Protein AF-A0A9R1CN90-F1 (afdb_monomer_lite)

Radius of gyration: 16.4 Å; chains: 1; bounding box: 47×32×42 Å

Sequence (145 aa):
MTASYTPIAIQHVNLAIPKGTLELAQEFYGDVIGFKNDQVPQLQRDTLLWFRVGDGPQQIHVSFEKGHSEAGPALSGPSPISSRHPCFSLPSQEALSALQERIYQHHIKGVPASAQECDKPGGENSGSKWDSSVCLNGTCWDGLE

Foldseek 3Di:
DPDPPDDPDAQEDEDADAPPCVVLVCCCVCVLQPFDWDDDPPVCVRFKTWTDQPPDSHTYIYGHDDDDPPPDPDVPPPDLDDPDWDKHADPAPVRVLVSLVSLVVQQVVVDPSHQVAGDDRPDDFPCVVDGRMFTDGSHGDDDDD

Structure (mmCIF, N/CA/C/O backbone):
data_AF-A0A9R1CN90-F1
#
_entry.id   AF-A0A9R1CN90-F1
#
loop_
_atom_site.group_PDB
_atom_site.id
_atom_site.type_symbol
_atom_site.label_atom_id
_atom_site.label_alt_id
_atom_site.label_comp_id
_atom_site.label_asym_id
_atom_site.label_entity_id
_atom_site.label_seq_id
_atom_site.pdbx_PDB_ins_code
_atom_site.Cartn_x
_atom_site.Cartn_y
_atom_site.Cartn_z
_atom_site.occupancy
_atom_site.B_iso_or_equiv
_atom_site.auth_seq_id
_atom_site.auth_comp_id
_atom_site.auth_asym_id
_atom_site.auth_atom_id
_atom_site.pdbx_PDB_model_num
ATOM 1 N N . MET A 1 1 ? -27.400 19.752 12.542 1.00 60.38 1 MET A N 1
ATOM 2 C CA . MET A 1 1 ? -27.460 18.638 11.575 1.00 60.38 1 MET A CA 1
ATOM 3 C C . MET A 1 1 ? -26.323 18.848 10.597 1.00 60.38 1 MET A C 1
ATOM 5 O O . MET A 1 1 ? -26.331 19.858 9.908 1.00 60.38 1 MET A O 1
ATOM 9 N N . THR A 1 2 ? -25.297 18.000 10.623 1.00 56.97 2 THR A N 1
ATOM 10 C CA . THR A 1 2 ? -24.255 18.016 9.588 1.00 56.97 2 THR A CA 1
ATOM 11 C C . THR A 1 2 ? -24.915 17.685 8.251 1.00 56.97 2 THR A C 1
ATOM 13 O O . THR A 1 2 ? -25.794 16.826 8.190 1.00 56.97 2 THR A O 1
ATOM 16 N N . ALA A 1 3 ? -24.578 18.425 7.197 1.00 65.38 3 ALA A N 1
ATOM 17 C CA . ALA A 1 3 ? -25.163 18.191 5.884 1.00 65.38 3 ALA A CA 1
ATOM 18 C C . ALA A 1 3 ? -24.813 16.769 5.406 1.00 65.38 3 ALA A C 1
ATOM 20 O O . ALA A 1 3 ? -23.673 16.329 5.558 1.00 65.38 3 ALA A O 1
ATOM 21 N N . SER A 1 4 ? -25.784 16.037 4.850 1.00 82.56 4 SER A N 1
ATOM 22 C CA . SER A 1 4 ? -25.679 14.586 4.598 1.00 82.56 4 SER A CA 1
ATOM 23 C C . SER A 1 4 ? -24.680 14.179 3.505 1.00 82.56 4 SER A C 1
ATOM 25 O O . SER A 1 4 ? -24.625 13.008 3.143 1.00 82.56 4 SER A O 1
ATOM 27 N N . TYR A 1 5 ? -23.945 15.136 2.936 1.00 84.38 5 TYR A N 1
ATOM 28 C CA . TYR A 1 5 ? -22.991 14.933 1.848 1.00 84.38 5 TYR A CA 1
ATOM 29 C C . TYR A 1 5 ? -21.527 15.064 2.291 1.00 84.38 5 TYR A C 1
ATOM 31 O O . TYR A 1 5 ? -20.632 14.844 1.478 1.00 84.38 5 TYR A O 1
ATOM 39 N N . THR A 1 6 ? -21.256 15.443 3.545 1.00 92.12 6 THR A N 1
ATOM 40 C CA . THR A 1 6 ? -19.875 15.593 4.022 1.00 92.12 6 THR A CA 1
ATOM 41 C C . THR A 1 6 ? -19.232 14.219 4.245 1.00 92.12 6 THR A C 1
ATOM 43 O O . THR A 1 6 ? -19.802 13.406 4.979 1.00 92.12 6 THR A O 1
ATOM 46 N N . PRO A 1 7 ? -18.044 13.946 3.668 1.00 89.38 7 PRO A N 1
ATOM 47 C CA . PRO A 1 7 ? -17.301 12.719 3.942 1.00 89.38 7 PRO A CA 1
ATOM 48 C C . PRO A 1 7 ? -16.964 12.584 5.431 1.00 89.38 7 PRO A C 1
ATOM 50 O O . PRO A 1 7 ? -16.562 13.553 6.070 1.00 89.38 7 PRO A O 1
ATOM 53 N N . ILE A 1 8 ? -17.102 11.372 5.972 1.00 92.31 8 ILE A N 1
ATOM 54 C CA . ILE A 1 8 ? -16.863 11.084 7.398 1.00 92.31 8 ILE A CA 1
ATOM 55 C C . ILE A 1 8 ? -15.545 10.347 7.661 1.00 92.31 8 ILE A C 1
ATOM 57 O O . ILE A 1 8 ? -15.111 10.265 8.805 1.00 92.31 8 ILE A O 1
ATOM 61 N N . ALA A 1 9 ? -14.927 9.787 6.619 1.00 91.50 9 ALA A N 1
ATOM 62 C CA . ALA A 1 9 ? -13.677 9.041 6.698 1.00 91.50 9 ALA A CA 1
ATOM 63 C C . ALA A 1 9 ? -13.040 8.903 5.309 1.00 91.50 9 ALA A C 1
ATOM 65 O O . ALA A 1 9 ? -13.726 8.988 4.286 1.00 91.50 9 ALA A O 1
ATOM 66 N N . ILE A 1 10 ? -11.738 8.621 5.285 1.00 93.19 10 ILE A N 1
ATOM 67 C CA . ILE A 1 10 ? -11.070 8.084 4.099 1.00 93.19 10 ILE A CA 1
ATOM 68 C C . ILE A 1 10 ? -11.466 6.611 3.986 1.00 93.19 10 ILE A C 1
ATOM 70 O O . ILE A 1 10 ? -11.321 5.856 4.944 1.00 93.19 10 ILE A O 1
ATOM 74 N N . GLN A 1 11 ? -11.985 6.200 2.830 1.00 94.94 11 GLN A N 1
ATOM 75 C CA . GLN A 1 11 ? -12.256 4.784 2.566 1.00 94.94 11 GLN A CA 1
ATOM 76 C C . GLN A 1 11 ? -10.988 4.083 2.070 1.00 94.94 11 GLN A C 1
ATOM 78 O O . GLN A 1 11 ? -10.600 3.042 2.594 1.00 94.94 11 GLN A O 1
ATOM 83 N N . HIS A 1 12 ? -10.349 4.660 1.055 1.00 94.94 12 HIS A N 1
ATOM 84 C CA . HIS A 1 12 ? -9.108 4.158 0.494 1.00 94.94 12 HIS A CA 1
ATOM 85 C C . HIS A 1 12 ? -8.322 5.276 -0.189 1.00 94.94 12 HIS A C 1
ATOM 87 O O . HIS A 1 12 ? -8.871 6.327 -0.528 1.00 94.94 12 HIS A O 1
ATOM 93 N N . VAL A 1 13 ? -7.042 5.013 -0.429 1.00 92.81 13 VAL A N 1
ATOM 94 C CA . VAL A 1 13 ? -6.210 5.753 -1.385 1.00 92.81 13 VAL A CA 1
ATOM 95 C C . VAL A 1 13 ? -5.608 4.765 -2.380 1.00 92.81 13 VAL A C 1
ATOM 97 O O . VAL A 1 13 ? -5.452 3.588 -2.058 1.00 92.81 13 VAL A O 1
ATOM 100 N N . ASN A 1 14 ? -5.276 5.228 -3.585 1.00 90.12 14 ASN A N 1
ATOM 101 C CA . ASN A 1 14 ? -4.611 4.406 -4.594 1.00 90.12 14 ASN A CA 1
ATOM 102 C C . ASN A 1 14 ? -3.163 4.863 -4.796 1.00 90.12 14 ASN A C 1
ATOM 104 O O . ASN A 1 14 ? -2.926 6.030 -5.106 1.00 90.12 14 ASN A O 1
ATOM 108 N N . LEU A 1 15 ? -2.221 3.931 -4.680 1.00 88.19 15 LEU A N 1
ATOM 109 C CA . LEU A 1 15 ? -0.816 4.120 -5.014 1.00 88.19 15 LEU A CA 1
ATOM 110 C C . LEU A 1 15 ? -0.560 3.579 -6.423 1.00 88.19 15 LEU A C 1
ATOM 112 O O . LEU A 1 15 ? -0.927 2.447 -6.748 1.00 88.19 15 LEU A O 1
ATOM 116 N N . ALA A 1 16 ? 0.038 4.412 -7.270 1.00 84.62 16 ALA A N 1
ATOM 117 C CA . ALA A 1 16 ? 0.396 4.031 -8.627 1.00 84.62 16 ALA A CA 1
ATOM 118 C C . ALA A 1 16 ? 1.768 3.353 -8.640 1.00 84.62 16 ALA A C 1
ATOM 120 O O . ALA A 1 16 ? 2.701 3.830 -7.997 1.00 84.62 16 ALA A O 1
ATOM 121 N N . ILE A 1 17 ? 1.886 2.268 -9.400 1.00 81.94 17 ILE A N 1
ATOM 122 C CA . ILE A 1 17 ? 3.149 1.557 -9.619 1.00 81.94 17 ILE A CA 1
ATOM 123 C C . ILE A 1 17 ? 3.460 1.430 -11.117 1.00 81.94 17 ILE A C 1
ATOM 125 O O . ILE A 1 17 ? 2.538 1.502 -11.946 1.00 81.94 17 ILE A O 1
ATOM 129 N N . PRO A 1 18 ? 4.737 1.210 -11.483 1.00 82.06 18 PRO A N 1
ATOM 130 C CA . PRO A 1 18 ? 5.111 0.866 -12.847 1.00 82.06 18 PRO A CA 1
ATOM 131 C C . PRO A 1 18 ? 4.351 -0.359 -13.373 1.00 82.06 18 PRO A C 1
ATOM 133 O O . PRO A 1 18 ? 3.918 -1.244 -12.633 1.00 82.06 18 PRO A O 1
ATOM 136 N N . LYS A 1 19 ? 4.170 -0.419 -14.693 1.00 80.88 19 LYS A N 1
ATOM 137 C CA . LYS A 1 19 ? 3.557 -1.589 -15.331 1.00 80.88 19 LYS A CA 1
ATOM 138 C C . LYS A 1 19 ? 4.450 -2.814 -15.158 1.00 80.88 19 LYS A C 1
ATOM 140 O O . LYS A 1 19 ? 5.653 -2.731 -15.377 1.00 80.88 19 LYS A O 1
ATOM 145 N N . GLY A 1 20 ? 3.830 -3.953 -14.854 1.00 82.62 20 GLY A N 1
ATOM 146 C CA . GLY A 1 20 ? 4.533 -5.231 -14.735 1.00 82.62 20 GLY A CA 1
ATOM 147 C C . GLY A 1 20 ? 5.344 -5.387 -13.450 1.00 82.62 20 GLY A C 1
ATOM 148 O O . GLY A 1 20 ? 6.247 -6.204 -13.444 1.00 82.62 20 GLY A O 1
ATOM 149 N N . THR A 1 21 ? 5.048 -4.599 -12.408 1.00 86.25 21 THR A N 1
ATOM 150 C CA . THR A 1 21 ? 5.683 -4.705 -11.081 1.00 86.25 21 THR A CA 1
ATOM 151 C C . THR A 1 21 ? 4.657 -4.953 -9.967 1.00 86.25 21 THR A C 1
ATOM 153 O O . THR A 1 21 ? 4.855 -4.532 -8.825 1.00 86.25 21 THR A O 1
ATOM 156 N N . LEU A 1 22 ? 3.507 -5.558 -10.289 1.00 88.56 22 LEU A N 1
ATOM 157 C CA . LEU A 1 22 ? 2.425 -5.771 -9.316 1.00 88.56 22 LEU A CA 1
ATOM 158 C C . LEU A 1 22 ? 2.847 -6.786 -8.248 1.00 88.56 22 LEU A C 1
ATOM 160 O O . LEU A 1 22 ? 2.543 -6.629 -7.073 1.00 88.56 22 LEU A O 1
ATOM 164 N N . GLU A 1 23 ? 3.611 -7.790 -8.652 1.00 92.06 23 GLU A N 1
ATOM 165 C CA . GLU A 1 23 ? 4.240 -8.779 -7.790 1.00 92.06 23 GLU A CA 1
ATOM 166 C C . GLU A 1 23 ? 5.262 -8.157 -6.830 1.00 92.06 23 GLU A C 1
ATOM 168 O O . GLU A 1 23 ? 5.283 -8.530 -5.660 1.00 92.06 23 GLU A O 1
ATOM 173 N N . LEU A 1 24 ? 6.025 -7.144 -7.267 1.00 91.31 24 LEU A N 1
ATOM 174 C CA . LEU A 1 24 ? 6.932 -6.405 -6.379 1.00 91.31 24 LEU A CA 1
ATOM 175 C C . LEU A 1 24 ? 6.148 -5.631 -5.313 1.00 91.31 24 LEU A C 1
ATOM 177 O O . LEU A 1 24 ? 6.539 -5.589 -4.149 1.00 91.31 24 LEU A O 1
ATOM 181 N N . ALA A 1 25 ? 5.001 -5.060 -5.692 1.00 91.31 25 ALA A N 1
ATOM 182 C CA . ALA A 1 25 ? 4.101 -4.420 -4.740 1.00 91.31 25 ALA A CA 1
ATOM 183 C C . ALA A 1 25 ? 3.463 -5.428 -3.771 1.00 91.31 25 ALA A C 1
ATOM 185 O O . ALA A 1 25 ? 3.303 -5.113 -2.594 1.00 91.31 25 ALA A O 1
ATOM 186 N N . GLN A 1 26 ? 3.123 -6.636 -4.229 1.00 94.44 26 GLN A N 1
ATOM 187 C CA . GLN A 1 26 ? 2.651 -7.707 -3.351 1.00 94.44 26 GLN A CA 1
ATOM 188 C C . GLN A 1 26 ? 3.718 -8.114 -2.333 1.00 94.44 26 GLN A C 1
ATOM 190 O O . GLN A 1 26 ? 3.405 -8.208 -1.147 1.00 94.44 26 GLN A O 1
ATOM 195 N N . GLU A 1 27 ?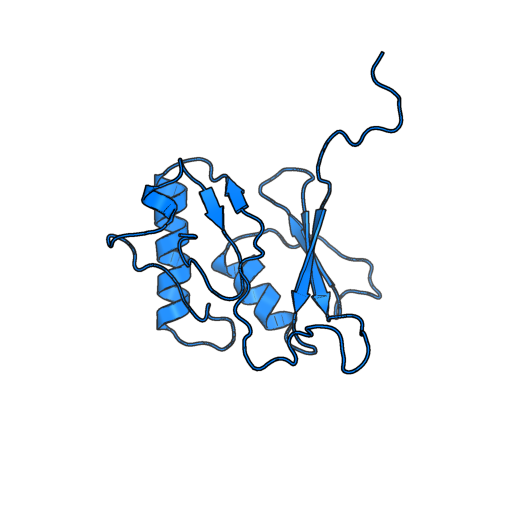 4.963 -8.290 -2.771 1.00 94.56 27 GLU A N 1
ATOM 196 C CA . GLU A 1 27 ? 6.072 -8.600 -1.873 1.00 94.56 27 GLU A CA 1
ATOM 197 C C . GLU A 1 27 ? 6.266 -7.478 -0.844 1.00 94.56 27 GLU A C 1
ATOM 199 O O . GLU A 1 27 ? 6.252 -7.721 0.359 1.00 94.56 27 GLU A O 1
ATOM 204 N N . PHE A 1 28 ? 6.379 -6.223 -1.282 1.00 93.75 28 PHE A N 1
ATOM 205 C CA . PHE A 1 28 ? 6.655 -5.125 -0.359 1.00 93.75 28 PHE A CA 1
ATOM 206 C C . PHE A 1 28 ? 5.462 -4.802 0.560 1.00 93.75 28 PHE A C 1
ATOM 208 O O . PHE A 1 28 ? 5.564 -4.885 1.785 1.00 93.75 28 PHE A O 1
ATOM 215 N N . TYR A 1 29 ? 4.296 -4.460 0.007 1.00 93.81 29 TYR A N 1
ATOM 216 C CA . TYR A 1 29 ? 3.144 -4.037 0.812 1.00 93.81 29 TYR A CA 1
ATOM 217 C C . TYR A 1 29 ? 2.469 -5.204 1.546 1.00 93.81 29 TYR A C 1
ATOM 219 O O . TYR A 1 29 ? 1.998 -5.036 2.673 1.00 93.81 29 TYR A O 1
ATOM 227 N N . GLY A 1 30 ? 2.437 -6.390 0.940 1.00 94.62 30 GLY A N 1
ATOM 228 C CA . GLY A 1 30 ? 1.873 -7.583 1.562 1.00 94.62 30 GLY A CA 1
ATOM 229 C C . GLY A 1 30 ? 2.853 -8.255 2.515 1.00 94.62 30 GLY A C 1
ATOM 230 O O . GLY A 1 30 ? 2.566 -8.391 3.703 1.00 94.62 30 GLY A O 1
ATOM 231 N N . ASP A 1 31 ? 4.029 -8.636 2.018 1.00 94.88 31 ASP A N 1
ATOM 232 C CA . ASP A 1 31 ? 4.936 -9.525 2.753 1.00 94.88 31 ASP A CA 1
ATOM 233 C C . ASP A 1 31 ? 5.978 -8.790 3.597 1.00 94.88 31 ASP A C 1
ATOM 235 O O . ASP A 1 31 ? 6.479 -9.377 4.552 1.00 94.88 31 ASP A O 1
ATOM 239 N N . VAL A 1 32 ? 6.327 -7.533 3.311 1.00 94.12 32 VAL A N 1
ATOM 240 C CA . VAL A 1 32 ? 7.249 -6.747 4.157 1.00 94.12 32 VAL A CA 1
ATOM 241 C C . VAL A 1 32 ? 6.465 -5.895 5.146 1.00 94.12 32 VAL A C 1
ATOM 243 O O . VAL A 1 32 ? 6.698 -5.977 6.349 1.00 94.12 32 VAL A O 1
ATOM 246 N N . ILE A 1 33 ? 5.489 -5.122 4.679 1.00 93.62 33 ILE A N 1
ATOM 247 C CA . ILE A 1 33 ? 4.687 -4.269 5.566 1.00 93.62 33 ILE A CA 1
ATOM 248 C C . ILE A 1 33 ? 3.679 -5.097 6.366 1.00 93.62 33 ILE A C 1
ATOM 250 O O . ILE A 1 33 ? 3.440 -4.815 7.539 1.00 93.62 33 ILE A O 1
ATOM 254 N N . GLY A 1 34 ? 3.151 -6.173 5.780 1.00 94.44 34 GLY A N 1
ATOM 255 C CA . GLY A 1 34 ? 2.195 -7.053 6.449 1.00 94.44 34 GLY A CA 1
ATOM 256 C C . GLY A 1 34 ? 0.735 -6.691 6.196 1.00 94.44 34 GLY A C 1
ATOM 257 O O . GLY A 1 34 ? -0.124 -7.121 6.967 1.00 94.44 34 GLY A O 1
ATOM 258 N N . PHE A 1 35 ? 0.421 -5.904 5.161 1.00 95.38 35 PHE A N 1
ATOM 259 C CA . PHE A 1 35 ? -0.978 -5.680 4.820 1.00 95.38 35 PHE A CA 1
ATOM 260 C C . PHE A 1 35 ? -1.631 -6.958 4.296 1.00 95.38 35 PHE A C 1
ATOM 262 O O . PHE A 1 35 ? -1.062 -7.716 3.509 1.00 95.38 35 PHE A O 1
ATOM 269 N N . LYS A 1 36 ? -2.891 -7.167 4.675 1.00 95.12 36 LYS A N 1
ATOM 270 C CA . LYS A 1 36 ? -3.684 -8.276 4.153 1.00 95.12 36 LYS A CA 1
ATOM 271 C C . LYS A 1 36 ? -4.226 -7.919 2.773 1.00 95.12 36 LYS A C 1
ATOM 273 O O . LYS A 1 36 ? -4.978 -6.957 2.651 1.00 95.12 36 LYS A O 1
ATOM 278 N N . ASN A 1 37 ? -3.879 -8.705 1.756 1.00 94.06 37 ASN A N 1
ATOM 279 C CA . ASN A 1 37 ? -4.454 -8.557 0.421 1.00 94.06 37 ASN A CA 1
ATOM 280 C C . ASN A 1 37 ? -5.853 -9.199 0.365 1.00 94.06 37 ASN A C 1
ATOM 282 O O . ASN A 1 37 ? -6.004 -10.414 0.514 1.00 94.06 37 ASN A O 1
ATOM 286 N N . ASP A 1 38 ? -6.874 -8.371 0.186 1.00 94.50 38 ASP A N 1
ATOM 287 C CA . ASP A 1 38 ? -8.256 -8.776 -0.023 1.00 94.50 38 ASP A CA 1
ATOM 288 C C . ASP A 1 38 ? -8.498 -9.186 -1.485 1.00 94.50 38 ASP A C 1
ATOM 290 O O . ASP A 1 38 ? -7.813 -8.762 -2.414 1.00 94.50 38 ASP A O 1
ATOM 294 N N . GLN A 1 39 ? -9.516 -10.018 -1.712 1.00 91.12 39 GLN A N 1
ATOM 295 C CA . GLN A 1 39 ? -9.862 -10.442 -3.067 1.00 91.12 39 GLN A CA 1
ATOM 296 C C . GLN A 1 39 ? -10.382 -9.265 -3.898 1.00 91.12 39 GLN A C 1
ATOM 298 O O . GLN A 1 39 ? -11.376 -8.629 -3.548 1.00 91.12 39 GLN A O 1
ATOM 303 N N . VAL A 1 40 ? -9.748 -9.040 -5.046 1.00 91.25 40 VAL A N 1
ATOM 304 C CA . VAL A 1 40 ? -10.237 -8.128 -6.085 1.00 91.25 40 VAL A CA 1
ATOM 305 C C . VAL A 1 40 ? -11.195 -8.852 -7.044 1.00 91.25 40 VAL A C 1
ATOM 307 O O . VAL A 1 40 ? -11.169 -10.088 -7.132 1.00 91.25 40 VAL A O 1
ATOM 310 N N . PRO A 1 41 ? -12.030 -8.124 -7.813 1.00 90.44 41 PRO A N 1
ATOM 311 C CA . PRO A 1 41 ? -12.832 -8.718 -8.877 1.00 90.44 41 PRO A CA 1
ATOM 312 C C . PRO A 1 41 ? -11.985 -9.570 -9.826 1.00 90.44 41 PRO A C 1
ATOM 314 O O . PRO A 1 41 ? -10.872 -9.197 -10.193 1.00 90.44 41 PRO A O 1
ATOM 317 N N . GLN A 1 42 ? -12.529 -10.705 -10.272 1.00 86.50 42 GLN A N 1
ATOM 318 C CA . GLN A 1 42 ? -11.770 -11.724 -11.005 1.00 86.50 42 GLN A CA 1
ATOM 319 C C . GLN A 1 42 ? -11.002 -11.177 -12.222 1.00 86.50 42 GLN A C 1
ATOM 321 O O . GLN A 1 42 ? -9.882 -11.604 -12.482 1.00 86.50 42 GLN A O 1
ATOM 326 N N . LEU A 1 43 ? -11.599 -10.222 -12.939 1.00 88.50 43 LEU A N 1
ATOM 327 C CA . LEU A 1 43 ? -11.033 -9.603 -14.141 1.00 88.50 43 LEU A CA 1
ATOM 328 C C . LEU A 1 43 ? -9.905 -8.595 -13.856 1.00 88.50 43 LEU A C 1
ATOM 330 O O . LEU A 1 43 ? -9.286 -8.109 -14.793 1.00 88.50 43 LEU A O 1
ATOM 334 N N . GLN A 1 44 ? -9.655 -8.256 -12.589 1.00 86.31 44 GLN A N 1
ATOM 335 C CA . GLN A 1 44 ? -8.678 -7.246 -12.169 1.00 86.31 44 GLN A CA 1
ATOM 336 C C . GLN A 1 44 ? -7.484 -7.830 -11.404 1.00 86.31 44 GLN A C 1
ATOM 338 O O . GLN A 1 44 ? -6.588 -7.067 -11.044 1.00 86.31 44 GLN A O 1
ATOM 343 N N . ARG A 1 45 ? -7.443 -9.156 -11.189 1.00 84.81 45 ARG A N 1
ATOM 344 C CA . ARG A 1 45 ? -6.434 -9.849 -10.362 1.00 84.81 45 ARG A CA 1
ATOM 345 C C . ARG A 1 45 ? -4.984 -9.512 -10.713 1.00 84.81 45 ARG A C 1
ATOM 347 O O . ARG A 1 45 ? -4.170 -9.386 -9.811 1.00 84.81 45 ARG A O 1
ATOM 354 N N . ASP A 1 46 ? -4.699 -9.282 -11.990 1.00 85.81 46 ASP A N 1
ATOM 355 C CA . ASP A 1 46 ? -3.338 -9.015 -12.475 1.00 85.81 46 ASP A CA 1
ATOM 356 C C . ASP A 1 46 ? -3.070 -7.516 -12.708 1.00 85.81 46 ASP A C 1
ATOM 358 O O . ASP A 1 46 ? -2.105 -7.134 -13.365 1.00 85.81 46 ASP A O 1
ATOM 362 N N . THR A 1 47 ? -3.951 -6.641 -12.208 1.00 86.81 47 THR A N 1
ATOM 363 C CA . THR A 1 47 ? -3.874 -5.181 -12.425 1.00 86.81 47 THR A CA 1
ATOM 364 C C . THR A 1 47 ? -4.064 -4.343 -11.164 1.00 86.81 47 THR A C 1
ATOM 366 O O . THR A 1 47 ? -3.844 -3.130 -11.203 1.00 86.81 47 THR A O 1
ATOM 369 N N . LEU A 1 48 ? -4.519 -4.965 -10.075 1.00 92.25 48 LEU A N 1
ATOM 370 C CA . LEU A 1 48 ? -4.971 -4.285 -8.870 1.00 92.25 48 LEU A CA 1
ATOM 371 C C . LEU A 1 48 ? -4.755 -5.176 -7.643 1.00 92.25 48 LEU A C 1
ATOM 373 O O . LEU A 1 48 ? -5.097 -6.357 -7.668 1.00 92.25 48 LEU A O 1
ATOM 377 N N . LEU A 1 49 ? -4.254 -4.582 -6.563 1.00 94.94 49 LEU A N 1
ATOM 378 C CA . LEU A 1 49 ? -4.172 -5.184 -5.231 1.00 94.94 49 LEU A CA 1
ATOM 379 C C . LEU A 1 49 ? -4.974 -4.334 -4.246 1.00 94.94 49 LEU A C 1
ATOM 381 O O . LEU A 1 49 ? -4.922 -3.103 -4.317 1.00 94.94 49 LEU A O 1
ATOM 385 N N . TRP A 1 50 ? -5.696 -4.978 -3.326 1.00 96.31 50 TRP A N 1
ATOM 386 C CA . TRP A 1 50 ? -6.465 -4.315 -2.270 1.00 96.31 50 TRP A CA 1
ATOM 387 C C . TRP A 1 50 ? -5.898 -4.688 -0.908 1.00 96.31 50 TRP A C 1
ATOM 389 O O . TRP A 1 50 ? -6.225 -5.726 -0.346 1.00 96.31 50 TRP A O 1
ATOM 399 N N . PHE A 1 51 ? -5.061 -3.825 -0.352 1.00 97.00 51 PHE A N 1
ATOM 400 C CA . PHE A 1 51 ? -4.457 -4.033 0.954 1.00 97.00 51 PHE A CA 1
ATOM 401 C C . PHE A 1 51 ? -5.321 -3.448 2.060 1.00 97.00 51 PHE A C 1
ATOM 403 O O . PHE A 1 51 ? -5.620 -2.258 2.054 1.00 97.00 51 PHE A O 1
ATOM 410 N N . ARG A 1 52 ? -5.706 -4.261 3.038 1.00 96.19 52 ARG A N 1
ATOM 411 C CA . ARG A 1 52 ? -6.403 -3.796 4.237 1.00 96.19 52 ARG A CA 1
ATOM 412 C C . ARG A 1 52 ? -5.425 -3.200 5.244 1.00 96.19 52 ARG A C 1
ATOM 414 O O . ARG A 1 52 ? -4.388 -3.797 5.534 1.00 96.19 52 ARG A O 1
ATOM 421 N N . VAL A 1 53 ? -5.793 -2.054 5.814 1.00 94.00 53 VAL A N 1
ATOM 422 C CA . VAL A 1 53 ? -5.057 -1.420 6.914 1.00 94.00 53 VAL A CA 1
ATOM 423 C C . VAL A 1 53 ? -5.543 -2.004 8.244 1.00 94.00 53 VAL A C 1
ATOM 425 O O . VAL A 1 53 ? -6.667 -1.740 8.679 1.00 94.00 53 VAL A O 1
ATOM 428 N N . GLY A 1 54 ? -4.693 -2.813 8.884 1.00 90.44 54 GLY A N 1
ATOM 429 C CA . GLY A 1 54 ? -5.052 -3.567 10.089 1.00 90.44 54 GLY A CA 1
ATOM 430 C C . GLY A 1 54 ? -6.258 -4.484 9.851 1.00 90.44 54 GLY A C 1
ATOM 431 O O . GLY A 1 54 ? -6.395 -5.084 8.786 1.00 90.4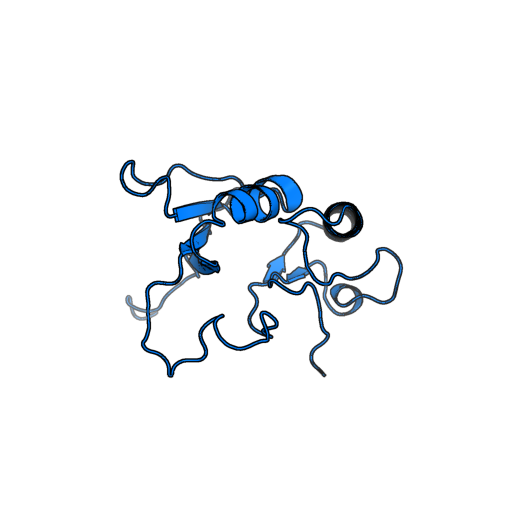4 54 GLY A O 1
ATOM 432 N N . ASP A 1 55 ? -7.165 -4.544 10.826 1.00 90.81 55 ASP A N 1
ATOM 433 C CA . ASP A 1 55 ? -8.429 -5.293 10.724 1.00 90.81 55 ASP A CA 1
ATOM 434 C C . ASP A 1 55 ? -9.632 -4.411 10.337 1.00 90.81 55 ASP A C 1
ATOM 436 O O . ASP A 1 55 ? -10.776 -4.868 10.323 1.00 90.81 55 ASP A O 1
ATOM 440 N N . GLY A 1 56 ? -9.385 -3.133 10.032 1.00 89.56 56 GLY A N 1
ATOM 441 C CA . GLY A 1 56 ? -10.419 -2.146 9.732 1.00 89.56 56 GLY A CA 1
ATOM 442 C C . GLY A 1 56 ? -10.920 -2.176 8.281 1.00 89.56 56 GLY A C 1
ATOM 443 O O . GLY A 1 56 ? -10.419 -2.927 7.448 1.00 89.56 56 GLY A O 1
ATOM 444 N N . PRO A 1 57 ? -11.909 -1.327 7.942 1.00 91.69 57 PRO A N 1
ATOM 445 C CA . PRO A 1 57 ? -12.452 -1.235 6.585 1.00 91.69 57 PRO A CA 1
ATOM 446 C C . PRO A 1 57 ? -11.600 -0.375 5.636 1.00 91.69 57 PRO A C 1
ATOM 448 O O . PRO A 1 57 ? -11.903 -0.319 4.446 1.00 91.69 57 PRO A O 1
ATOM 451 N N . GLN A 1 58 ? -10.585 0.333 6.147 1.00 95.44 58 GLN A N 1
ATOM 452 C CA . GLN A 1 58 ? -9.725 1.192 5.332 1.00 95.44 58 GLN A CA 1
ATOM 453 C C . GLN A 1 58 ? -8.767 0.363 4.478 1.00 95.44 58 GLN A C 1
ATOM 455 O O . GLN A 1 58 ? -8.230 -0.651 4.934 1.00 95.44 58 GLN A O 1
ATOM 460 N N . GLN A 1 59 ? -8.535 0.816 3.247 1.00 95.88 59 GLN A N 1
ATOM 461 C CA . GLN A 1 59 ? -7.713 0.093 2.282 1.00 95.88 59 GLN A CA 1
ATOM 462 C C . GLN A 1 59 ? -6.673 0.979 1.585 1.00 95.88 59 GLN A C 1
ATOM 464 O O . GLN A 1 59 ? -6.870 2.175 1.382 1.00 95.88 59 GLN A O 1
ATOM 469 N N . ILE A 1 60 ? -5.584 0.352 1.155 1.00 95.31 60 ILE A N 1
ATOM 470 C CA . ILE A 1 60 ? -4.624 0.872 0.187 1.00 95.31 60 ILE A CA 1
ATOM 471 C C . ILE A 1 60 ? -4.791 0.070 -1.093 1.00 95.31 60 ILE A C 1
ATOM 473 O O . ILE A 1 60 ? -4.594 -1.143 -1.120 1.00 95.31 60 ILE A O 1
ATOM 477 N N . HIS A 1 61 ? -5.190 0.741 -2.163 1.00 94.62 61 HIS A N 1
ATOM 478 C CA . HIS A 1 61 ? -5.234 0.131 -3.484 1.00 94.62 61 HIS A CA 1
ATOM 479 C C . HIS A 1 61 ? -3.889 0.352 -4.160 1.00 94.62 61 HIS A C 1
ATOM 481 O O . HIS A 1 61 ? -3.321 1.438 -4.068 1.00 94.62 61 HIS A O 1
ATOM 487 N N . VAL A 1 62 ? -3.370 -0.670 -4.830 1.00 91.06 62 VAL A N 1
ATOM 488 C CA . VAL A 1 62 ? -2.165 -0.546 -5.653 1.00 91.06 62 VAL A CA 1
ATOM 489 C C . VAL A 1 62 ? -2.508 -0.973 -7.064 1.00 91.06 62 VAL A C 1
ATOM 491 O O . VAL A 1 62 ? -2.997 -2.081 -7.274 1.00 91.06 62 VAL A O 1
ATOM 494 N N . SER A 1 63 ? -2.280 -0.090 -8.030 1.00 89.38 63 SER A N 1
ATOM 495 C CA . SER A 1 63 ? -2.585 -0.356 -9.434 1.00 89.38 63 SER A CA 1
ATOM 496 C C . SER A 1 63 ? -1.575 0.290 -10.366 1.00 89.38 63 SER A C 1
ATOM 498 O O . SER A 1 63 ? -0.843 1.207 -9.992 1.00 89.38 63 SER A O 1
ATOM 500 N N . PHE A 1 64 ? -1.535 -0.195 -11.604 1.00 84.94 64 PHE A N 1
ATOM 501 C CA . PHE A 1 64 ? -0.710 0.428 -12.630 1.00 84.94 64 PHE A CA 1
ATOM 502 C C . PHE A 1 64 ? -1.165 1.857 -12.908 1.00 84.94 64 PHE A C 1
ATOM 504 O O . PHE A 1 64 ? -2.363 2.147 -12.963 1.00 84.94 64 PHE A O 1
ATOM 511 N N . GLU A 1 65 ? -0.200 2.732 -13.170 1.00 71.69 65 GLU A N 1
ATOM 512 C CA . GLU A 1 65 ? -0.470 4.082 -13.651 1.00 71.69 65 GLU A CA 1
ATOM 513 C C . GLU A 1 65 ? -1.346 4.034 -14.925 1.00 71.69 65 GLU A C 1
ATOM 515 O O . GLU A 1 65 ? -0.959 3.486 -15.966 1.00 71.69 65 GLU A O 1
ATOM 520 N N . LYS A 1 66 ? -2.573 4.573 -14.842 1.00 61.09 66 LYS A N 1
ATOM 521 C CA . LYS A 1 66 ? -3.448 4.780 -16.005 1.00 61.09 66 LYS A CA 1
ATOM 522 C C . LYS A 1 66 ? -3.088 6.130 -16.613 1.00 61.09 66 LYS A C 1
ATOM 524 O O . LYS A 1 66 ? -3.108 7.137 -15.919 1.00 61.09 66 LYS A O 1
ATOM 529 N N . GLY A 1 67 ? -2.697 6.104 -17.885 1.00 47.16 67 GLY A N 1
ATOM 530 C CA . GLY A 1 67 ? -1.877 7.144 -18.497 1.00 47.16 67 GLY A CA 1
ATOM 531 C C . GLY A 1 67 ? -2.393 8.575 -18.372 1.00 47.16 67 GLY A C 1
ATOM 532 O O . GLY A 1 67 ? -3.587 8.838 -18.472 1.00 47.16 67 GLY A O 1
ATOM 533 N N . HIS A 1 68 ? -1.442 9.500 -18.302 1.00 37.19 68 HIS A N 1
ATOM 534 C CA . HIS A 1 68 ? -1.578 10.828 -18.874 1.00 37.19 68 HIS A CA 1
ATOM 535 C C . HIS A 1 68 ? -0.378 11.040 -19.804 1.00 37.19 68 HIS A C 1
ATOM 537 O O . HIS A 1 68 ? 0.737 10.650 -19.473 1.00 37.19 68 HIS A O 1
ATOM 543 N N . SER A 1 69 ? -0.644 11.573 -20.999 1.00 38.94 69 SER A N 1
ATOM 544 C CA . SER A 1 69 ? 0.331 12.049 -21.992 1.00 38.94 69 SER A CA 1
ATOM 545 C C . SER A 1 69 ? 1.623 12.579 -21.365 1.00 38.94 69 SER A C 1
ATOM 547 O O . SER A 1 69 ? 1.483 13.284 -20.372 1.00 38.94 69 SER A O 1
ATOM 549 N N . GLU A 1 70 ? 2.779 12.288 -21.984 1.00 40.12 70 GLU A N 1
ATOM 550 C CA . GLU A 1 70 ? 4.124 12.938 -22.062 1.00 40.12 70 GLU A CA 1
ATOM 551 C C . GLU A 1 70 ? 4.426 14.285 -21.322 1.00 40.12 70 GLU A C 1
ATOM 553 O O . GLU A 1 70 ? 5.434 14.927 -21.594 1.00 40.12 70 GLU A O 1
ATOM 558 N N . ALA A 1 71 ? 3.581 14.787 -20.424 1.00 38.06 71 ALA A N 1
ATOM 559 C CA . ALA A 1 71 ? 3.541 16.164 -19.931 1.00 38.06 71 ALA A CA 1
ATOM 560 C C . ALA A 1 71 ? 2.882 16.345 -18.540 1.00 38.06 71 ALA A C 1
ATOM 562 O O . ALA A 1 71 ? 2.847 17.465 -18.033 1.00 38.06 71 ALA A O 1
ATOM 563 N N . GLY A 1 72 ? 2.362 15.296 -17.891 1.00 39.31 72 GLY A N 1
ATOM 564 C CA . GLY A 1 72 ? 2.215 15.289 -16.423 1.00 39.31 72 GLY A CA 1
ATOM 565 C C . GLY A 1 72 ? 3.491 14.726 -15.793 1.00 39.31 72 GLY A C 1
ATOM 566 O O . GLY A 1 72 ? 4.190 13.998 -16.497 1.00 39.31 72 GLY A O 1
ATOM 567 N N . PRO A 1 73 ? 3.835 15.015 -14.518 1.00 41.53 73 PRO A N 1
ATOM 568 C CA . PRO A 1 73 ? 4.953 14.352 -13.861 1.00 41.53 73 PRO A CA 1
ATOM 569 C C . PRO A 1 73 ? 4.548 12.900 -13.627 1.00 41.53 73 PRO A C 1
ATOM 571 O O . PRO A 1 73 ? 4.051 12.518 -12.572 1.00 41.53 73 PRO A O 1
ATOM 574 N N . ALA A 1 74 ? 4.693 12.117 -14.679 1.00 43.97 74 ALA A N 1
ATOM 575 C CA . ALA A 1 74 ? 4.666 10.691 -14.612 1.00 43.97 74 ALA A CA 1
ATOM 576 C C . ALA A 1 74 ? 5.815 10.253 -13.704 1.00 43.97 74 ALA A C 1
ATOM 578 O O . ALA A 1 74 ? 6.838 10.940 -13.575 1.00 43.97 74 ALA A O 1
ATOM 579 N N . LEU A 1 75 ? 5.718 9.032 -13.197 1.00 49.09 75 LEU A N 1
ATOM 580 C CA . LEU A 1 75 ? 6.905 8.301 -12.755 1.00 49.09 75 LEU A CA 1
ATOM 581 C C . LEU A 1 75 ? 7.948 8.140 -13.900 1.00 49.09 75 LEU A C 1
ATOM 583 O O . LEU A 1 75 ? 8.999 7.551 -13.691 1.00 49.09 75 LEU A O 1
ATOM 587 N N . SER A 1 76 ? 7.673 8.672 -15.106 1.00 41.38 76 SER A N 1
ATOM 588 C CA . SER A 1 76 ? 8.591 8.871 -16.239 1.00 41.38 76 SER A CA 1
ATOM 589 C C . SER A 1 76 ? 9.604 10.012 -16.076 1.00 41.38 76 SER A C 1
ATOM 591 O O . SER A 1 76 ? 10.475 10.154 -16.932 1.00 41.38 76 SER A O 1
ATOM 593 N N . GLY A 1 77 ? 9.503 10.854 -15.043 1.00 44.97 77 GLY A N 1
ATOM 594 C CA . GLY A 1 77 ? 10.615 11.732 -14.664 1.00 44.97 77 GLY A CA 1
ATOM 595 C C . GLY A 1 77 ? 11.721 10.925 -13.965 1.00 44.97 77 GLY A C 1
ATOM 596 O O . GLY A 1 77 ? 11.407 9.943 -13.301 1.00 44.97 77 GLY A O 1
ATOM 597 N N . PRO A 1 78 ? 13.005 11.317 -14.047 1.00 43.03 78 PRO A N 1
ATOM 598 C CA . PRO A 1 78 ? 14.137 10.539 -13.520 1.00 43.03 78 PRO A CA 1
ATOM 599 C C . PRO A 1 78 ? 14.176 10.389 -11.987 1.00 43.03 78 PRO A C 1
ATOM 601 O O . PRO A 1 78 ? 15.173 9.907 -11.460 1.00 43.03 78 PRO A O 1
ATOM 604 N N . SER A 1 79 ? 13.131 10.800 -11.262 1.00 49.34 79 SER A N 1
ATOM 605 C CA . SER A 1 79 ? 13.087 10.699 -9.809 1.00 49.34 79 SER A CA 1
ATOM 606 C C . SER A 1 79 ? 11.813 9.980 -9.349 1.00 49.34 79 SER A C 1
ATOM 608 O O . SER A 1 79 ? 10.739 10.585 -9.359 1.00 49.34 79 SER A O 1
ATOM 610 N N . PRO A 1 80 ? 11.906 8.707 -8.918 1.00 57.00 80 PRO A N 1
ATOM 611 C CA . PRO A 1 80 ? 10.820 7.999 -8.229 1.00 57.00 80 PRO A CA 1
ATOM 612 C C . PRO A 1 80 ? 10.563 8.554 -6.813 1.00 57.00 80 PRO A C 1
ATOM 614 O O . PRO A 1 80 ? 9.686 8.070 -6.099 1.00 57.00 80 PRO A O 1
ATOM 617 N N . ILE A 1 81 ? 11.326 9.573 -6.409 1.00 58.59 81 ILE A N 1
ATOM 618 C CA . ILE A 1 81 ? 11.280 10.221 -5.105 1.00 58.59 81 ILE A CA 1
ATOM 619 C C . ILE A 1 81 ? 10.146 11.248 -5.110 1.00 58.59 81 ILE A C 1
ATOM 621 O O . ILE A 1 81 ? 10.166 12.231 -5.855 1.00 58.59 81 ILE A O 1
ATOM 625 N N . SER A 1 82 ? 9.136 11.034 -4.269 1.00 65.69 82 SER A N 1
ATOM 626 C CA . SER A 1 82 ? 8.067 12.010 -4.045 1.00 65.69 82 SER A CA 1
ATOM 627 C C . SER A 1 82 ? 7.882 12.258 -2.549 1.00 65.69 82 SER A C 1
ATOM 629 O O . SER A 1 82 ? 8.019 11.361 -1.728 1.00 65.69 82 SER A O 1
ATOM 631 N N . SER A 1 83 ? 7.524 13.482 -2.170 1.00 68.81 83 SER A N 1
ATOM 632 C CA . SER A 1 83 ? 7.136 13.785 -0.788 1.00 68.81 83 SER A CA 1
ATOM 633 C C . SER A 1 83 ? 5.718 13.310 -0.449 1.00 68.81 83 SER A C 1
ATOM 635 O O . SER A 1 83 ? 5.303 13.378 0.706 1.00 68.81 83 SER A O 1
ATOM 637 N N . ARG A 1 84 ? 4.946 12.827 -1.433 1.00 76.44 84 ARG A N 1
ATOM 638 C CA . ARG A 1 84 ? 3.579 12.331 -1.229 1.00 76.44 84 ARG A CA 1
ATOM 639 C C . ARG A 1 84 ? 3.622 10.949 -0.591 1.00 76.44 84 ARG A C 1
ATOM 641 O O . ARG A 1 84 ? 4.171 10.026 -1.177 1.00 76.44 84 ARG A O 1
ATOM 648 N N . HIS A 1 85 ? 2.993 10.799 0.565 1.00 80.75 85 HIS A N 1
ATOM 649 C CA . HIS A 1 85 ? 2.942 9.528 1.276 1.00 80.75 85 HIS A CA 1
ATOM 650 C C . HIS A 1 85 ? 1.632 9.409 2.063 1.00 80.75 85 HIS A C 1
ATOM 652 O O . HIS A 1 85 ? 1.200 10.383 2.683 1.00 80.75 85 HIS A O 1
ATOM 658 N N . PRO A 1 86 ? 0.976 8.239 2.088 1.00 86.38 86 PRO A N 1
ATOM 659 C CA . PRO A 1 86 ? 0.138 7.887 3.220 1.00 86.38 86 PRO A CA 1
ATOM 660 C C . PRO A 1 86 ? 1.015 7.643 4.454 1.00 86.38 86 PRO A C 1
ATOM 662 O O . PRO A 1 86 ? 2.100 7.065 4.360 1.00 86.38 86 PRO A O 1
ATOM 665 N N . CYS A 1 87 ? 0.520 8.068 5.612 1.00 86.75 87 CYS A N 1
ATOM 666 C CA . CYS A 1 87 ? 1.109 7.757 6.905 1.00 86.75 87 CYS A CA 1
ATOM 667 C C . CYS A 1 87 ? 0.141 6.880 7.703 1.00 86.75 87 CYS A C 1
ATOM 669 O O . CYS A 1 87 ? -1.062 7.152 7.741 1.00 86.75 87 CYS A O 1
ATOM 671 N N . PHE A 1 88 ? 0.656 5.817 8.313 1.00 88.75 88 PHE A N 1
ATOM 672 C CA . PHE A 1 88 ? -0.121 4.839 9.062 1.00 88.75 88 PHE A CA 1
ATOM 673 C C . PHE A 1 88 ? 0.248 4.909 10.533 1.00 88.75 88 PHE A C 1
ATOM 675 O O . PHE A 1 88 ? 1.423 4.917 10.887 1.00 88.75 88 PHE A O 1
ATOM 682 N N . SER A 1 89 ? -0.760 4.920 11.395 1.00 89.69 89 SER A N 1
ATOM 683 C CA . SER A 1 89 ? -0.548 4.728 12.825 1.00 89.69 89 SER A CA 1
ATOM 684 C C . SER A 1 89 ? -0.284 3.250 13.112 1.00 89.69 89 SER A C 1
ATOM 686 O O . SER A 1 89 ? -0.928 2.370 12.533 1.00 89.69 89 SER A O 1
ATOM 688 N N . LEU A 1 90 ? 0.667 2.990 14.002 1.00 89.31 90 LEU A N 1
ATOM 689 C CA . LEU A 1 90 ? 0.976 1.665 14.522 1.00 89.31 90 LEU A CA 1
ATOM 690 C C . LEU A 1 90 ? 0.500 1.554 15.976 1.00 89.31 90 LEU A C 1
ATOM 692 O O . LEU A 1 90 ? 0.362 2.566 16.657 1.00 89.31 90 LEU A O 1
ATOM 696 N N . PRO A 1 91 ? 0.228 0.335 16.477 1.00 91.38 91 PRO A N 1
ATOM 697 C CA . PRO A 1 91 ? -0.380 0.161 17.797 1.00 91.38 91 PRO A CA 1
ATOM 698 C C . PRO A 1 91 ? 0.554 0.516 18.961 1.00 91.38 91 PRO A C 1
ATOM 700 O O . PRO A 1 91 ? 0.079 0.667 20.085 1.00 91.38 91 PRO A O 1
ATOM 703 N N . SER A 1 92 ? 1.867 0.600 18.723 1.00 90.44 92 SER A N 1
ATOM 704 C CA . SER A 1 92 ? 2.848 0.999 19.730 1.00 90.44 92 SER A CA 1
ATOM 705 C C . SER A 1 92 ? 4.190 1.389 19.105 1.00 90.44 92 SER A C 1
ATOM 707 O O . SER A 1 92 ? 4.447 1.148 17.919 1.00 90.44 92 SER A O 1
ATOM 709 N N . GLN A 1 93 ? 5.081 1.941 19.929 1.00 84.44 93 GLN A N 1
ATOM 710 C CA . GLN A 1 93 ? 6.457 2.237 19.538 1.00 84.44 93 GLN A CA 1
ATOM 711 C C . GLN A 1 93 ? 7.256 0.964 19.221 1.00 84.44 93 GLN A C 1
ATOM 713 O O . GLN A 1 93 ? 8.073 0.955 18.304 1.00 84.44 93 GLN A O 1
ATOM 718 N N . GLU A 1 94 ? 7.008 -0.135 19.934 1.00 90.00 94 GLU A N 1
ATOM 719 C CA . GLU A 1 94 ? 7.639 -1.430 19.662 1.00 90.00 94 GLU A CA 1
ATOM 720 C C . GLU A 1 94 ? 7.231 -1.965 18.287 1.00 90.00 94 GLU A C 1
ATOM 722 O O . GLU A 1 94 ? 8.072 -2.500 17.564 1.00 90.00 94 GLU A O 1
ATOM 727 N N . ALA A 1 95 ? 5.964 -1.781 17.896 1.00 90.75 95 ALA A N 1
ATOM 728 C CA . ALA A 1 95 ? 5.488 -2.153 16.567 1.00 90.75 95 ALA A CA 1
ATOM 729 C C . ALA A 1 95 ? 6.155 -1.313 15.465 1.00 90.75 95 ALA A C 1
ATOM 731 O O . ALA A 1 95 ? 6.521 -1.860 14.424 1.00 90.75 95 ALA A O 1
ATOM 732 N N . LEU A 1 96 ? 6.371 -0.014 15.708 1.00 88.06 96 LEU A N 1
ATOM 733 C CA . LEU A 1 96 ? 7.143 0.848 14.808 1.00 88.06 96 LEU A CA 1
ATOM 734 C C . LEU A 1 96 ? 8.583 0.356 14.653 1.00 88.06 96 LEU A C 1
ATOM 736 O O . LEU A 1 96 ? 9.023 0.135 13.527 1.00 88.06 96 LEU A O 1
ATOM 740 N N . SER A 1 97 ? 9.285 0.108 15.759 1.00 87.25 97 SER A N 1
ATOM 741 C CA . SER A 1 97 ? 10.661 -0.401 15.730 1.00 87.25 97 SER A CA 1
ATOM 742 C C . SER A 1 97 ? 10.764 -1.748 15.005 1.00 87.25 97 SER A C 1
ATOM 744 O O . SER A 1 97 ? 11.682 -1.963 14.215 1.00 87.25 97 SER A O 1
ATOM 746 N N . ALA A 1 98 ? 9.802 -2.651 15.220 1.00 92.25 98 ALA A N 1
ATOM 747 C CA . ALA A 1 98 ? 9.761 -3.945 14.543 1.00 92.25 98 ALA A CA 1
ATOM 748 C C . ALA A 1 98 ? 9.525 -3.810 13.028 1.00 92.25 98 ALA A C 1
ATOM 750 O O . ALA A 1 98 ? 10.168 -4.506 12.239 1.00 92.25 98 ALA A O 1
ATOM 751 N N . LEU A 1 99 ? 8.628 -2.911 12.607 1.00 91.62 99 LEU A N 1
ATOM 752 C CA . LEU A 1 99 ? 8.389 -2.647 11.188 1.00 91.62 99 LEU A CA 1
ATOM 753 C C . LEU A 1 99 ? 9.606 -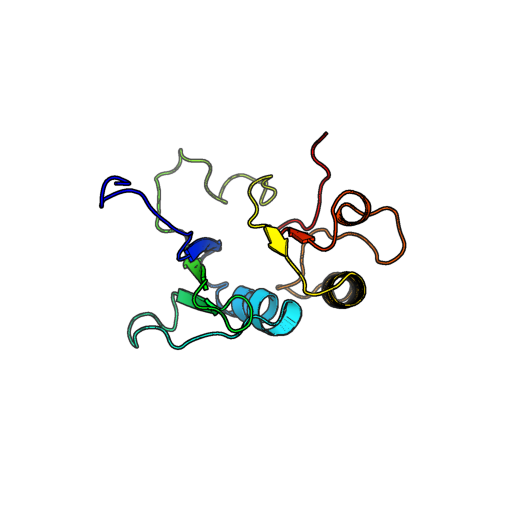1.992 10.522 1.00 91.62 99 LEU A C 1
ATOM 755 O O . LEU A 1 99 ? 9.977 -2.393 9.420 1.00 91.62 99 LEU A O 1
ATOM 759 N N . GLN A 1 100 ? 10.256 -1.038 11.195 1.00 89.06 100 GLN A N 1
ATOM 760 C CA . GLN A 1 100 ? 11.493 -0.415 10.717 1.00 89.06 100 GLN A CA 1
ATOM 761 C C . GLN A 1 100 ? 12.592 -1.456 10.491 1.00 89.06 100 GLN A C 1
ATOM 763 O O . GLN A 1 100 ? 13.187 -1.486 9.416 1.00 89.06 100 GLN A O 1
ATOM 768 N N . GLU A 1 101 ? 12.812 -2.356 11.454 1.00 91.88 101 GLU A N 1
ATOM 769 C CA . GLU A 1 101 ? 13.775 -3.449 11.305 1.00 91.88 101 GLU A CA 1
ATOM 770 C C . GLU A 1 101 ? 13.429 -4.330 10.101 1.00 91.88 101 GLU A C 1
ATOM 772 O O . GLU A 1 101 ? 14.289 -4.626 9.277 1.00 91.88 101 GLU A O 1
ATOM 777 N N . ARG A 1 102 ? 12.156 -4.700 9.931 1.00 93.81 102 ARG A N 1
ATOM 778 C CA . ARG A 1 102 ? 11.720 -5.539 8.807 1.00 93.81 102 ARG A CA 1
ATOM 779 C C . ARG A 1 102 ? 11.955 -4.877 7.448 1.00 93.81 102 ARG A C 1
ATOM 781 O O . ARG A 1 102 ? 12.443 -5.547 6.537 1.00 93.81 102 ARG A O 1
ATOM 788 N N . ILE A 1 103 ? 11.639 -3.588 7.316 1.00 92.00 103 ILE A N 1
ATOM 789 C CA . ILE A 1 103 ? 11.882 -2.813 6.091 1.00 92.00 103 ILE A CA 1
ATOM 790 C C . ILE A 1 103 ? 13.386 -2.693 5.833 1.00 92.00 103 ILE A C 1
ATOM 792 O O . ILE A 1 103 ? 13.832 -2.987 4.727 1.00 92.00 103 ILE A O 1
ATOM 796 N N . TYR A 1 104 ? 14.180 -2.346 6.848 1.00 91.62 104 TYR A N 1
ATOM 797 C CA . TYR A 1 104 ? 15.630 -2.203 6.714 1.00 91.62 104 TYR A CA 1
ATOM 798 C C . TYR A 1 104 ? 16.310 -3.523 6.326 1.00 91.62 104 TYR A C 1
ATOM 800 O O . TYR A 1 104 ? 17.132 -3.560 5.413 1.00 91.62 104 TYR A O 1
ATOM 808 N N . GLN A 1 105 ? 15.914 -4.639 6.944 1.00 94.12 105 GLN A N 1
ATOM 809 C CA . GLN A 1 105 ? 16.404 -5.975 6.590 1.00 94.12 105 GLN A CA 1
ATOM 810 C C . GLN A 1 105 ? 16.030 -6.378 5.158 1.00 94.12 105 GLN A C 1
ATOM 812 O O . GLN A 1 105 ? 16.763 -7.124 4.510 1.00 94.12 105 GLN A O 1
ATOM 817 N N . HIS A 1 106 ? 14.889 -5.914 4.647 1.00 93.38 106 HIS A N 1
ATOM 818 C CA . HIS A 1 106 ? 14.510 -6.119 3.251 1.00 93.38 106 HIS A CA 1
ATOM 819 C C . HIS A 1 106 ? 15.290 -5.195 2.305 1.00 93.38 106 HIS A C 1
ATOM 821 O O . HIS A 1 106 ? 15.737 -5.650 1.256 1.00 93.38 106 HIS A O 1
ATOM 827 N N . HIS A 1 107 ? 15.551 -3.950 2.706 1.00 90.50 107 HIS A N 1
ATOM 828 C CA . HIS A 1 107 ? 16.384 -2.997 1.971 1.00 90.50 107 HIS A CA 1
ATOM 829 C C . HIS A 1 107 ? 17.818 -3.508 1.775 1.00 90.50 107 HIS A C 1
ATOM 831 O O . HIS A 1 107 ? 18.288 -3.589 0.642 1.00 90.50 107 HIS A O 1
ATOM 837 N N . ILE A 1 108 ? 18.494 -3.953 2.841 1.00 94.25 108 ILE A N 1
ATOM 838 C CA . ILE A 1 108 ? 19.888 -4.428 2.749 1.00 94.25 108 ILE A CA 1
ATOM 839 C C . ILE A 1 108 ? 20.050 -5.703 1.908 1.00 94.25 108 ILE A C 1
ATOM 841 O O . ILE A 1 108 ? 21.158 -6.003 1.464 1.00 94.25 108 ILE A O 1
ATOM 845 N N . LYS A 1 109 ? 18.972 -6.470 1.686 1.00 93.50 109 LYS A N 1
ATOM 846 C CA . LYS A 1 109 ? 18.994 -7.621 0.768 1.00 93.50 109 LYS A CA 1
ATOM 847 C C . LYS A 1 109 ? 19.099 -7.187 -0.696 1.00 93.50 109 LYS A C 1
ATOM 849 O O . LYS A 1 109 ? 19.540 -7.995 -1.508 1.00 93.50 109 LYS A O 1
ATOM 854 N N . GLY A 1 110 ? 18.702 -5.954 -1.025 1.00 88.19 110 GLY A N 1
ATOM 855 C CA . GLY A 1 110 ? 18.807 -5.385 -2.370 1.00 88.19 110 GLY A CA 1
ATOM 856 C C . GLY A 1 110 ? 18.018 -6.154 -3.431 1.00 88.19 110 GLY A C 1
ATOM 857 O O . GLY A 1 110 ? 18.479 -6.281 -4.565 1.00 88.19 110 GLY A O 1
ATOM 858 N N . VAL A 1 111 ? 16.866 -6.722 -3.063 1.00 89.50 111 VAL A N 1
ATOM 859 C CA . VAL A 1 111 ? 15.981 -7.419 -4.008 1.00 89.50 111 VAL A CA 1
ATOM 860 C C . VAL A 1 111 ? 15.148 -6.404 -4.805 1.00 89.50 111 VAL A C 1
ATOM 862 O O . VAL A 1 111 ? 15.015 -5.259 -4.381 1.00 89.50 111 VAL A O 1
ATOM 865 N N . PRO A 1 112 ? 14.552 -6.774 -5.953 1.00 88.31 112 PRO A N 1
ATOM 866 C CA . PRO A 1 112 ? 13.820 -5.813 -6.785 1.00 88.31 112 PRO A CA 1
ATOM 867 C C . PRO A 1 112 ? 12.667 -5.078 -6.080 1.00 88.31 112 PRO A C 1
ATOM 869 O O . PRO A 1 112 ? 12.368 -3.944 -6.438 1.00 88.31 112 PRO A O 1
ATOM 872 N N . ALA A 1 113 ? 12.030 -5.701 -5.084 1.00 87.94 113 ALA A N 1
ATOM 873 C CA . ALA A 1 113 ? 10.965 -5.087 -4.289 1.00 87.94 113 ALA A CA 1
ATOM 874 C C . ALA A 1 113 ? 11.480 -4.241 -3.104 1.00 87.94 113 ALA A C 1
ATOM 876 O O . ALA A 1 113 ? 10.672 -3.731 -2.328 1.00 87.94 113 ALA A O 1
ATOM 877 N N . SER A 1 114 ? 12.799 -4.150 -2.895 1.00 86.69 114 SER A N 1
ATOM 878 C CA . SER A 1 114 ? 13.389 -3.413 -1.775 1.00 86.69 114 SER A CA 1
ATOM 879 C C . SER A 1 114 ? 13.060 -1.927 -1.855 1.00 86.69 114 SER A C 1
ATOM 881 O O . SER A 1 114 ? 13.109 -1.320 -2.926 1.00 86.69 114 SER A O 1
ATOM 883 N N . ALA A 1 115 ? 12.779 -1.320 -0.698 1.00 83.25 115 ALA A N 1
ATOM 884 C CA . ALA A 1 115 ? 12.725 0.134 -0.588 1.00 83.25 115 ALA A CA 1
ATOM 885 C C . ALA A 1 115 ? 14.051 0.734 -1.085 1.00 83.25 115 ALA A C 1
ATOM 887 O O . ALA A 1 115 ? 15.114 0.186 -0.790 1.00 83.25 115 ALA A O 1
ATOM 888 N N . GLN A 1 116 ? 14.003 1.838 -1.831 1.00 78.75 116 GLN A N 1
ATOM 889 C CA . GLN A 1 116 ? 15.221 2.464 -2.368 1.00 78.75 116 GLN A CA 1
ATOM 890 C C . GLN A 1 116 ? 16.024 3.171 -1.273 1.00 78.75 116 GLN A C 1
ATOM 892 O O . GLN A 1 116 ? 17.249 3.128 -1.271 1.00 78.75 116 GLN A O 1
ATOM 897 N N . GLU A 1 117 ? 15.320 3.759 -0.312 1.00 77.31 117 GLU A N 1
ATOM 898 C CA . GLU A 1 117 ? 15.867 4.488 0.833 1.00 77.31 117 GLU A CA 1
ATOM 899 C C . GLU A 1 117 ? 15.091 4.053 2.071 1.00 77.31 117 GLU A C 1
ATOM 901 O O . GLU A 1 117 ? 13.892 3.808 1.946 1.00 77.31 117 GLU A O 1
ATOM 906 N N . CYS A 1 118 ? 15.743 3.900 3.228 1.00 78.75 118 CYS A N 1
ATOM 907 C CA . CYS A 1 118 ? 15.068 3.772 4.521 1.00 78.75 118 CYS A CA 1
ATOM 908 C C . CYS A 1 118 ? 15.978 4.096 5.710 1.00 78.75 118 CYS A C 1
ATOM 910 O O . CYS A 1 118 ? 17.189 3.872 5.661 1.00 78.75 118 CYS A O 1
ATOM 912 N N . ASP A 1 119 ? 15.371 4.580 6.798 1.00 77.38 119 ASP A N 1
ATOM 913 C CA . ASP A 1 119 ? 16.064 4.862 8.053 1.00 77.38 119 ASP A CA 1
ATOM 914 C C . ASP A 1 119 ? 16.649 3.577 8.652 1.00 77.38 119 ASP A C 1
ATOM 916 O O . ASP A 1 119 ? 15.959 2.566 8.820 1.00 77.38 119 ASP A O 1
ATOM 920 N N . LYS A 1 120 ? 17.926 3.632 9.043 1.00 83.31 120 LYS A N 1
ATOM 921 C CA . LYS A 1 120 ? 18.555 2.543 9.788 1.00 83.31 120 LYS A CA 1
ATOM 922 C C . LYS A 1 120 ? 17.981 2.481 11.214 1.00 83.31 120 LYS A C 1
ATOM 924 O O . LYS A 1 120 ? 18.049 3.481 11.936 1.00 83.31 120 LYS A O 1
ATOM 929 N N . PRO A 1 121 ? 17.507 1.311 11.678 1.00 84.31 121 PRO A N 1
ATOM 930 C CA . PRO A 1 121 ? 17.047 1.129 13.050 1.00 84.31 121 PRO A CA 1
ATOM 931 C C . PRO A 1 121 ? 18.106 1.546 14.081 1.00 84.31 121 PRO A C 1
ATOM 933 O O . PRO A 1 121 ? 19.289 1.219 13.954 1.00 84.31 121 PRO A O 1
ATOM 936 N N . GLY A 1 122 ? 17.678 2.286 15.107 1.00 77.50 122 GLY A N 1
ATOM 937 C CA . GLY A 1 122 ? 18.545 2.790 16.181 1.00 77.50 122 GLY A CA 1
ATOM 938 C C . GLY A 1 122 ? 19.401 4.019 15.837 1.00 77.50 122 GLY A C 1
ATOM 939 O O . GLY A 1 122 ? 20.117 4.497 16.714 1.00 77.50 122 GLY A O 1
ATOM 940 N N . GLY A 1 123 ? 19.346 4.531 14.601 1.00 71.38 123 GLY A N 1
ATOM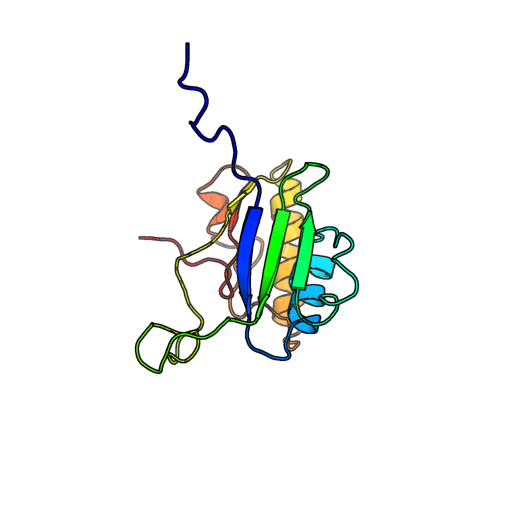 941 C CA . GLY A 1 123 ? 19.912 5.833 14.226 1.00 71.38 123 GLY A CA 1
ATOM 942 C C . GLY A 1 123 ? 18.937 6.996 14.442 1.00 71.38 123 GLY A C 1
ATOM 943 O O . GLY A 1 123 ? 17.818 6.800 14.923 1.00 71.38 123 GLY A O 1
ATOM 944 N N . GLU A 1 124 ? 19.347 8.209 14.053 1.00 67.56 124 GLU A N 1
ATOM 945 C CA . GLU A 1 124 ? 18.392 9.303 13.847 1.00 67.56 124 GLU A CA 1
ATOM 946 C C . GLU A 1 124 ? 17.372 8.860 12.798 1.00 67.56 124 GLU A C 1
ATOM 948 O O . GLU A 1 124 ? 17.743 8.385 11.728 1.00 67.56 124 GLU A O 1
ATOM 953 N N . ASN A 1 125 ? 16.088 8.963 13.132 1.00 66.25 125 ASN A N 1
ATOM 954 C CA . ASN A 1 125 ? 15.017 8.539 12.246 1.00 66.25 125 ASN A CA 1
ATOM 955 C C . ASN A 1 125 ? 13.866 9.544 12.273 1.00 66.25 125 ASN A C 1
ATOM 957 O O . ASN A 1 125 ? 13.634 10.263 13.248 1.00 66.25 125 ASN A O 1
ATOM 961 N N . SER A 1 126 ? 13.132 9.601 11.177 1.00 56.84 126 SER A N 1
ATOM 962 C CA . SER A 1 126 ? 11.926 10.418 11.012 1.00 56.84 126 SER A CA 1
ATOM 963 C C . SER A 1 126 ? 10.819 10.066 12.021 1.00 56.84 126 SER A C 1
ATOM 965 O O . SER A 1 126 ? 10.088 10.953 12.465 1.00 56.84 126 SER A O 1
ATOM 967 N N . GLY A 1 127 ? 10.750 8.804 12.459 1.00 52.66 127 GLY A N 1
ATOM 968 C CA . GLY A 1 127 ? 9.815 8.323 13.483 1.00 52.66 127 GLY A CA 1
ATOM 969 C C . GLY A 1 127 ? 10.065 8.888 14.887 1.00 52.66 127 GLY A C 1
ATOM 970 O O . GLY A 1 127 ? 9.133 9.007 15.667 1.00 52.66 127 GLY A O 1
ATOM 971 N N . SER A 1 128 ? 11.283 9.326 15.210 1.00 51.22 128 SER A N 1
ATOM 972 C CA . SER A 1 128 ? 11.608 9.941 16.507 1.00 51.22 128 SER A CA 1
ATOM 973 C C . SER A 1 128 ? 10.950 11.312 16.695 1.00 51.22 128 SER A C 1
ATOM 975 O O . SER A 1 128 ? 10.901 11.828 17.810 1.00 51.22 128 SER A O 1
ATOM 977 N N . LYS A 1 129 ? 10.418 11.890 15.608 1.00 55.88 129 LYS A N 1
ATOM 978 C CA . LYS A 1 129 ? 9.702 13.168 15.603 1.00 55.88 129 LYS A CA 1
ATOM 979 C C . LYS A 1 129 ? 8.178 13.012 15.747 1.00 55.88 129 LYS A C 1
ATOM 981 O O . LYS A 1 129 ? 7.515 14.012 16.012 1.00 55.88 129 LYS A O 1
ATOM 986 N N . TRP A 1 130 ? 7.618 11.801 15.601 1.00 49.38 130 TRP A N 1
ATOM 987 C CA . TRP A 1 130 ? 6.165 11.565 15.552 1.00 49.38 130 TRP A CA 1
ATOM 988 C C . TRP A 1 130 ? 5.748 10.300 16.322 1.00 49.38 130 TRP A C 1
ATOM 990 O O . TRP A 1 130 ? 6.303 9.226 16.121 1.00 49.38 130 TRP A O 1
ATOM 1000 N N . ASP A 1 131 ? 4.728 10.414 17.173 1.00 54.03 131 ASP A N 1
ATOM 1001 C CA . ASP A 1 131 ? 4.275 9.380 18.119 1.00 54.03 131 ASP A CA 1
ATOM 1002 C C . ASP A 1 131 ? 3.667 8.135 17.418 1.00 54.03 131 ASP A C 1
ATOM 1004 O O . ASP A 1 131 ? 2.463 8.069 17.169 1.00 54.03 131 ASP A O 1
ATOM 1008 N N . SER A 1 132 ? 4.498 7.131 17.087 1.00 57.53 132 SER A N 1
ATOM 1009 C CA . SER A 1 132 ? 4.133 5.804 16.529 1.00 57.53 132 SER A CA 1
ATOM 1010 C C . SER A 1 132 ? 3.491 5.778 15.123 1.00 57.53 132 SER A C 1
ATOM 1012 O O . SER A 1 132 ? 2.464 5.132 14.890 1.00 57.53 132 SER A O 1
ATOM 1014 N N . SER A 1 133 ? 4.109 6.442 14.140 1.00 54.81 133 SER A N 1
ATOM 1015 C CA . SER A 1 133 ? 3.593 6.496 12.758 1.00 54.81 133 SER A CA 1
ATOM 1016 C C . SER A 1 133 ? 4.614 6.081 11.685 1.00 54.81 133 SER A C 1
ATOM 1018 O O . SER A 1 133 ? 5.818 6.237 11.884 1.00 54.81 133 SER A O 1
ATOM 1020 N N . VAL A 1 134 ? 4.136 5.517 10.564 1.00 65.50 134 VAL A N 1
ATOM 1021 C CA . VAL A 1 134 ? 4.945 5.060 9.419 1.00 65.50 134 VAL A CA 1
ATOM 1022 C C . VAL A 1 134 ? 4.499 5.671 8.092 1.00 65.50 134 VAL A C 1
ATOM 1024 O O . VAL A 1 134 ? 3.357 5.485 7.679 1.00 65.50 134 VAL A O 1
ATOM 1027 N N . CYS A 1 135 ? 5.400 6.367 7.395 1.00 63.75 135 CYS A N 1
ATOM 1028 C CA . CYS A 1 135 ? 5.142 6.962 6.081 1.00 63.75 135 CYS A CA 1
ATOM 1029 C C . CYS A 1 135 ? 5.564 6.009 4.957 1.00 63.75 135 CYS A C 1
ATOM 1031 O O . CYS A 1 135 ? 6.684 5.504 4.965 1.00 63.75 135 CYS A O 1
ATOM 1033 N N . LEU A 1 136 ? 4.698 5.786 3.964 1.00 65.25 136 LEU A N 1
ATOM 1034 C CA . LEU A 1 136 ? 5.041 4.979 2.790 1.00 65.25 136 LEU A CA 1
ATOM 1035 C C . LEU A 1 136 ? 5.180 5.849 1.544 1.00 65.25 136 LEU A C 1
ATOM 1037 O O . LEU A 1 136 ? 4.195 6.387 1.048 1.00 65.25 136 LEU A O 1
ATOM 1041 N N . ASN A 1 137 ? 6.379 5.898 0.978 1.00 51.69 137 ASN A N 1
ATOM 1042 C CA . ASN A 1 137 ? 6.573 6.142 -0.444 1.00 51.69 137 ASN A CA 1
ATOM 1043 C C . ASN A 1 137 ? 7.756 5.298 -0.947 1.00 51.69 137 ASN A C 1
ATOM 1045 O O . ASN A 1 137 ? 8.482 4.730 -0.134 1.00 51.69 137 ASN A O 1
ATOM 1049 N N . GLY A 1 138 ? 7.949 5.190 -2.267 1.00 45.62 138 GLY A N 1
ATOM 1050 C CA . GLY A 1 138 ? 9.070 4.471 -2.900 1.00 45.62 138 GLY A CA 1
ATOM 1051 C C . GLY A 1 138 ? 10.468 4.894 -2.416 1.00 45.62 138 GLY A C 1
ATOM 1052 O O . GLY A 1 138 ? 11.447 4.202 -2.688 1.00 45.62 138 GLY A O 1
ATOM 1053 N N . THR A 1 139 ? 10.537 5.976 -1.646 1.00 38.09 139 THR A N 1
ATOM 1054 C CA . THR A 1 139 ? 11.613 6.335 -0.733 1.00 38.09 139 THR A CA 1
ATOM 1055 C C . THR A 1 139 ? 11.051 6.381 0.683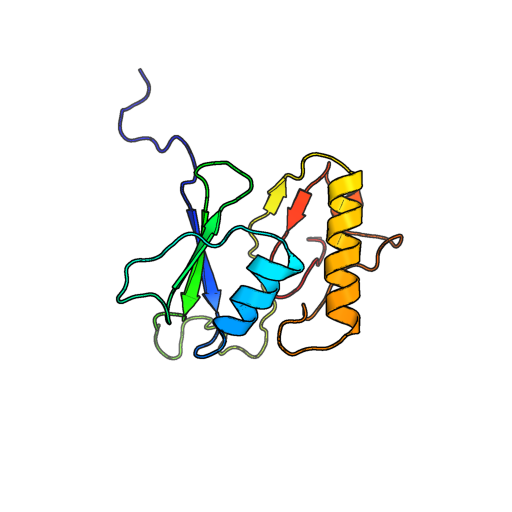 1.00 38.09 139 THR A C 1
ATOM 1057 O O . THR A 1 139 ? 10.114 7.118 1.005 1.00 38.09 139 THR A O 1
ATOM 1060 N N . CYS A 1 140 ? 11.568 5.517 1.542 1.00 36.66 140 CYS A N 1
ATOM 1061 C CA . CYS A 1 140 ? 11.264 5.565 2.950 1.00 36.66 140 CYS A CA 1
ATOM 1062 C C . CYS A 1 140 ? 12.092 6.745 3.505 1.00 36.66 140 CYS A C 1
ATOM 1064 O O . CYS A 1 140 ? 13.311 6.656 3.587 1.00 36.66 140 CYS A O 1
ATOM 1066 N N . TRP A 1 141 ? 11.382 7.805 3.905 1.00 46.69 141 TRP A N 1
ATOM 1067 C CA . TRP A 1 141 ? 11.797 8.795 4.907 1.00 46.69 141 TRP A CA 1
ATOM 1068 C C . TRP A 1 141 ? 12.874 9.816 4.516 1.00 46.69 141 TRP A C 1
ATOM 1070 O O . TRP A 1 141 ? 14.016 9.716 4.939 1.00 46.69 141 TRP A O 1
ATOM 1080 N N . ASP A 1 142 ? 12.450 10.903 3.871 1.00 29.78 142 ASP A N 1
ATOM 1081 C CA . ASP A 1 142 ? 13.133 12.186 4.043 1.00 29.78 142 ASP A CA 1
ATOM 1082 C C . ASP A 1 142 ? 12.289 13.086 4.942 1.00 29.78 142 ASP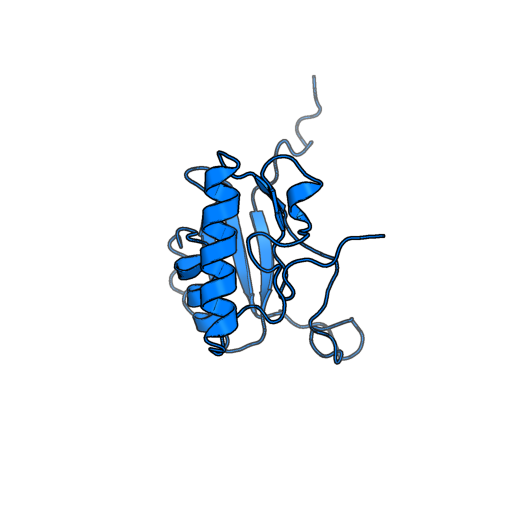 A C 1
ATOM 1084 O O . ASP A 1 142 ? 11.088 13.290 4.726 1.00 29.78 142 ASP A O 1
ATOM 1088 N N . GLY A 1 143 ? 12.927 13.597 5.995 1.00 29.27 143 GLY A N 1
ATOM 1089 C CA . GLY A 1 143 ? 12.366 14.651 6.820 1.00 29.27 143 GLY A CA 1
ATOM 1090 C C . GLY A 1 143 ? 12.044 15.852 5.941 1.00 29.27 143 GLY A C 1
ATOM 1091 O O . GLY A 1 143 ? 12.925 16.397 5.286 1.00 29.27 143 GLY A O 1
ATOM 1092 N N . LEU A 1 144 ? 10.778 16.260 5.937 1.00 28.33 144 LEU A N 1
ATOM 1093 C CA . LEU A 1 144 ? 10.421 17.601 5.503 1.00 28.33 144 LEU A CA 1
ATOM 1094 C C . LEU A 1 144 ? 11.128 18.578 6.455 1.00 28.33 144 LEU A C 1
ATOM 1096 O O . LEU A 1 144 ? 10.772 18.641 7.635 1.00 28.33 144 LEU A O 1
ATOM 1100 N N . GLU A 1 145 ? 12.154 19.268 5.958 1.00 28.70 145 GLU A N 1
ATOM 1101 C CA . GLU A 1 145 ? 12.460 20.627 6.422 1.00 28.70 145 GLU A CA 1
ATOM 1102 C C . GLU A 1 145 ? 11.359 21.591 5.960 1.00 28.70 145 GLU A C 1
ATOM 1104 O O . GLU A 1 145 ? 10.873 21.446 4.810 1.00 28.70 145 GLU A O 1
#

pLDDT: mean 77.54, std 19.58, range [28.33, 97.0]

Secondary structure (DSSP, 8-state):
---TTS--S--EEEEEE-TT-HHHHIIIIIIIS--EEEPPPGGGTTTEEEEE-TTSS-EEEEEE-----TTS--TTSS----S---EEE-SSHHHHHHHHHHHHHHHHTT-TTS-SS-PPTTSS-GGGGSTTEEE-SSS------